Protein AF-A0A1B6NUA6-F1 (afdb_monomer_lite)

Organism: NCBI:txid412755

Radius of gyration: 15.79 Å; chains: 1; bounding box: 38×22×44 Å

Structure (mmCIF, N/CA/C/O backbone):
data_AF-A0A1B6NUA6-F1
#
_entry.id   AF-A0A1B6NUA6-F1
#
loop_
_atom_site.group_PDB
_atom_site.id
_atom_site.type_symbol
_atom_site.label_atom_id
_atom_site.label_alt_id
_atom_site.label_comp_id
_atom_site.label_asym_id
_atom_site.label_entity_id
_atom_site.label_seq_id
_atom_site.pdbx_PDB_ins_code
_atom_site.Cartn_x
_atom_site.Cartn_y
_atom_site.Cartn_z
_atom_site.occupancy
_atom_site.B_iso_or_equiv
_atom_site.auth_seq_id
_atom_site.auth_comp_id
_atom_site.auth_asym_id
_atom_site.auth_atom_id
_atom_site.pdbx_PDB_model_num
ATOM 1 N N . MET A 1 1 ? 2.647 -6.582 -9.959 1.00 55.19 1 MET A N 1
ATOM 2 C CA . MET A 1 1 ? 3.301 -7.084 -11.179 1.00 55.19 1 MET A CA 1
ATOM 3 C C . MET A 1 1 ? 4.779 -6.846 -11.001 1.00 55.19 1 MET A C 1
ATOM 5 O O . MET A 1 1 ? 5.127 -5.741 -10.609 1.00 55.19 1 MET A O 1
AT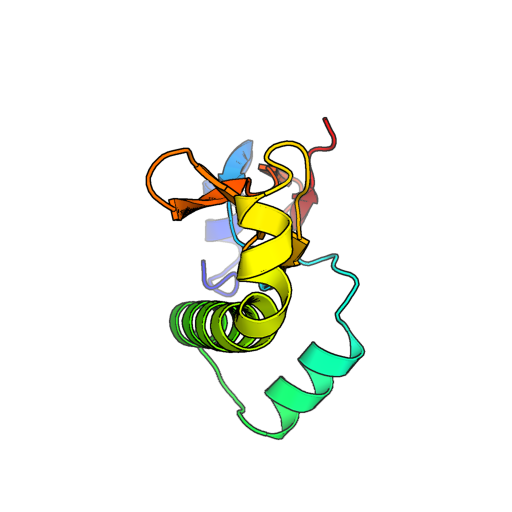OM 9 N N . ASP A 1 2 ? 5.625 -7.836 -11.263 1.00 58.59 2 ASP A N 1
ATOM 10 C CA . ASP A 1 2 ? 7.046 -7.540 -11.429 1.00 58.59 2 ASP A CA 1
ATOM 11 C C . ASP A 1 2 ? 7.171 -6.807 -12.775 1.00 58.59 2 ASP A C 1
ATOM 13 O O . ASP A 1 2 ? 6.903 -7.382 -13.828 1.00 58.59 2 ASP A O 1
ATOM 17 N N . TYR A 1 3 ? 7.460 -5.504 -12.740 1.00 56.38 3 TYR A N 1
ATOM 18 C CA . TYR A 1 3 ? 7.498 -4.624 -13.921 1.00 56.38 3 TYR A CA 1
ATOM 19 C C . TYR A 1 3 ? 8.754 -4.833 -14.800 1.00 56.38 3 TYR A C 1
ATOM 21 O O . TYR A 1 3 ? 9.104 -3.964 -15.594 1.00 56.38 3 TYR A O 1
ATOM 29 N N . ASP A 1 4 ? 9.449 -5.963 -14.644 1.00 52.88 4 ASP A N 1
ATOM 30 C CA . ASP A 1 4 ? 10.825 -6.177 -15.115 1.00 52.88 4 ASP A CA 1
ATOM 31 C C . ASP A 1 4 ? 10.962 -7.244 -16.222 1.00 52.88 4 ASP A C 1
ATOM 33 O O . ASP A 1 4 ? 12.012 -7.857 -16.389 1.00 52.88 4 ASP A O 1
ATOM 37 N N . SER A 1 5 ? 9.922 -7.508 -17.022 1.00 54.94 5 SER A N 1
ATOM 38 C CA . SER A 1 5 ? 10.018 -8.511 -18.101 1.00 54.94 5 SER A CA 1
ATOM 39 C C . SER A 1 5 ? 9.849 -7.940 -19.512 1.00 54.94 5 SER A C 1
ATOM 41 O O . SER A 1 5 ? 8.889 -8.218 -20.214 1.00 54.94 5 SER A O 1
ATOM 43 N N . GLY A 1 6 ? 10.877 -7.231 -19.991 1.00 59.75 6 GLY A N 1
ATOM 44 C CA . GLY A 1 6 ? 11.173 -7.059 -21.423 1.00 59.75 6 GLY A CA 1
ATOM 45 C C . GLY A 1 6 ? 10.272 -6.105 -22.230 1.00 59.75 6 GLY A C 1
ATOM 46 O O . GLY A 1 6 ? 9.105 -5.874 -21.932 1.00 59.75 6 GLY A O 1
ATOM 47 N N . LYS A 1 7 ? 10.816 -5.562 -23.332 1.00 62.94 7 LYS A N 1
ATOM 48 C CA . LYS A 1 7 ? 10.128 -4.592 -24.219 1.00 62.94 7 LYS A CA 1
ATOM 49 C C . LYS A 1 7 ? 8.769 -5.068 -24.752 1.00 62.94 7 LYS A C 1
ATOM 51 O O . LYS A 1 7 ? 7.888 -4.251 -24.995 1.00 62.94 7 LYS A O 1
ATOM 56 N N . ASN A 1 8 ? 8.585 -6.376 -24.930 1.00 75.88 8 ASN A N 1
ATOM 57 C CA . ASN A 1 8 ? 7.329 -6.920 -25.450 1.00 75.88 8 ASN A CA 1
ATOM 58 C C . ASN A 1 8 ? 6.184 -6.820 -24.430 1.00 75.88 8 ASN A C 1
ATOM 60 O O . ASN A 1 8 ? 5.058 -6.539 -24.824 1.00 75.88 8 ASN A O 1
ATOM 64 N N . GLN A 1 9 ? 6.468 -6.937 -23.129 1.00 79.00 9 GLN A N 1
ATOM 65 C CA . GLN A 1 9 ? 5.435 -6.889 -22.095 1.00 79.00 9 GLN A CA 1
ATOM 66 C C . GLN A 1 9 ? 4.813 -5.498 -21.956 1.00 79.00 9 GLN A C 1
ATOM 68 O O . GLN A 1 9 ? 3.602 -5.387 -21.802 1.00 79.00 9 GLN A O 1
ATOM 73 N N . TRP A 1 10 ? 5.604 -4.425 -22.055 1.00 82.81 10 TRP A N 1
ATOM 74 C CA . TRP A 1 10 ? 5.058 -3.064 -22.014 1.00 82.81 10 TRP A CA 1
ATOM 75 C C . TRP A 1 10 ? 4.089 -2.792 -23.161 1.00 82.81 10 TRP A C 1
ATOM 77 O O . TRP A 1 10 ? 3.072 -2.128 -22.967 1.00 82.81 10 TRP A O 1
ATOM 87 N N . ARG A 1 11 ? 4.383 -3.345 -24.342 1.00 84.31 11 ARG A N 1
ATOM 88 C CA . ARG A 1 11 ? 3.488 -3.267 -25.496 1.00 84.31 11 ARG A CA 1
ATOM 89 C C . ARG A 1 11 ? 2.205 -4.063 -25.265 1.00 84.31 11 ARG A C 1
ATOM 91 O O . ARG A 1 11 ? 1.133 -3.558 -25.583 1.00 84.31 11 ARG A O 1
ATOM 98 N N . ASP A 1 12 ? 2.311 -5.257 -24.691 1.00 87.75 12 ASP A N 1
ATOM 99 C CA . ASP A 1 12 ? 1.160 -6.124 -24.410 1.00 87.75 12 ASP A CA 1
ATOM 100 C C . ASP A 1 12 ? 0.265 -5.566 -23.288 1.00 87.75 12 ASP A C 1
ATOM 102 O O . ASP A 1 12 ? -0.941 -5.805 -23.274 1.00 87.75 12 ASP A O 1
ATOM 106 N N . LEU A 1 13 ? 0.838 -4.786 -22.368 1.00 90.12 13 LEU A N 1
ATOM 107 C CA . LEU A 1 13 ? 0.126 -4.146 -21.260 1.00 90.12 13 LEU A CA 1
ATOM 108 C C . LEU A 1 13 ? -0.350 -2.717 -21.566 1.00 90.12 13 LEU A C 1
ATOM 110 O O . LEU A 1 13 ? -0.936 -2.067 -20.700 1.00 90.12 13 LEU A O 1
ATOM 114 N N . GLN A 1 14 ? -0.122 -2.203 -22.774 1.00 91.88 14 GLN A N 1
ATOM 115 C CA . GLN A 1 14 ? -0.541 -0.853 -23.148 1.00 91.88 14 GLN A CA 1
ATOM 116 C C . GLN A 1 14 ? -2.062 -0.674 -22.969 1.00 91.88 14 GLN A C 1
ATOM 118 O O . GLN A 1 14 ? -2.862 -1.475 -23.446 1.00 91.88 14 GLN A O 1
ATOM 123 N N . ASN A 1 15 ? -2.463 0.424 -22.322 1.00 93.50 15 ASN A N 1
ATOM 124 C CA . ASN A 1 15 ? -3.840 0.775 -21.941 1.00 93.50 15 ASN A CA 1
ATOM 125 C C . ASN A 1 15 ? -4.514 -0.156 -20.920 1.00 93.50 15 ASN A C 1
ATOM 127 O O . ASN A 1 15 ? -5.718 -0.028 -20.695 1.00 93.50 15 ASN A O 1
ATOM 131 N N . VAL A 1 16 ? -3.778 -1.051 -20.258 1.00 94.62 16 VAL A N 1
ATOM 132 C CA . VAL A 1 16 ? -4.333 -1.801 -19.125 1.00 94.62 16 VAL A CA 1
ATOM 133 C C . VAL A 1 16 ? -4.627 -0.838 -17.976 1.00 94.62 16 VAL A C 1
ATOM 135 O O . VAL A 1 16 ? -3.733 -0.132 -17.506 1.00 94.62 16 VAL A O 1
ATOM 138 N N . HIS A 1 17 ? -5.882 -0.839 -17.524 1.00 94.88 17 HIS A N 1
ATOM 139 C CA . HIS A 1 17 ? -6.323 -0.197 -16.289 1.00 94.88 17 HIS A CA 1
ATOM 140 C C . HIS A 1 17 ? -6.260 -1.196 -15.142 1.00 94.88 17 HIS A C 1
ATOM 142 O O . HIS A 1 17 ? -6.704 -2.338 -15.280 1.00 94.88 17 HIS A O 1
ATOM 148 N N . PHE A 1 18 ? -5.742 -0.766 -14.001 1.00 93.94 18 PHE A N 1
ATOM 149 C CA . PHE A 1 18 ? -5.613 -1.628 -12.838 1.00 93.94 18 PHE A CA 1
ATOM 150 C C . PHE A 1 18 ? -5.665 -0.833 -11.535 1.00 93.94 18 PHE A C 1
ATOM 152 O O . PHE A 1 18 ? -5.595 0.396 -11.525 1.00 93.94 18 PHE A O 1
ATOM 159 N N . ILE A 1 19 ? -5.796 -1.570 -10.435 1.00 94.50 19 ILE A N 1
ATOM 160 C CA . ILE A 1 19 ? -5.629 -1.078 -9.070 1.00 94.50 19 ILE A CA 1
ATOM 161 C C . ILE A 1 19 ? -4.518 -1.879 -8.400 1.00 94.50 19 ILE A C 1
ATOM 163 O O . ILE A 1 19 ? -4.409 -3.089 -8.611 1.00 94.50 19 ILE A O 1
ATOM 167 N N . ASP A 1 20 ? -3.706 -1.221 -7.586 1.00 94.19 20 ASP A N 1
ATOM 168 C CA . ASP A 1 20 ? -2.741 -1.883 -6.709 1.00 94.19 20 ASP A CA 1
ATOM 169 C C . ASP A 1 20 ? -2.431 -0.978 -5.510 1.00 94.19 20 ASP A C 1
ATOM 171 O O . ASP A 1 20 ? -2.901 0.160 -5.423 1.00 94.19 20 ASP A O 1
ATOM 175 N N . MET A 1 21 ? -1.645 -1.495 -4.574 1.00 96.56 21 MET A N 1
ATOM 176 C CA . MET A 1 21 ? -1.265 -0.787 -3.356 1.00 96.56 21 MET A CA 1
ATOM 177 C C . MET A 1 21 ? -0.466 0.486 -3.686 1.00 96.56 21 MET A C 1
ATOM 179 O O . MET A 1 21 ? 0.444 0.401 -4.517 1.00 96.56 21 MET A O 1
ATOM 183 N N . PRO A 1 22 ? -0.700 1.629 -3.003 1.00 96.12 22 PRO A N 1
ATOM 184 C CA . PRO A 1 22 ? 0.145 2.821 -3.112 1.00 96.12 22 PRO A CA 1
ATOM 185 C C . PRO A 1 22 ? 1.645 2.524 -2.996 1.00 96.12 22 PRO A C 1
ATOM 187 O O . PRO A 1 22 ? 2.440 3.100 -3.730 1.00 96.12 22 PRO A O 1
ATOM 190 N N . TRP A 1 23 ? 2.024 1.564 -2.148 1.00 96.50 23 TRP A N 1
ATOM 191 C CA . TRP A 1 23 ? 3.406 1.098 -1.981 1.00 96.50 23 TRP A CA 1
ATOM 192 C C . TRP A 1 23 ? 4.066 0.526 -3.243 1.00 96.50 23 TRP A C 1
ATOM 194 O O . TRP A 1 23 ? 5.284 0.524 -3.369 1.00 96.50 23 TRP A O 1
ATOM 204 N N . LEU A 1 24 ? 3.274 0.008 -4.181 1.00 94.06 24 LEU A N 1
ATOM 205 C CA . LEU A 1 24 ? 3.771 -0.530 -5.448 1.00 94.06 24 LEU A CA 1
ATOM 206 C C . LEU A 1 24 ? 3.705 0.487 -6.589 1.00 94.06 24 LEU A C 1
ATOM 208 O O . LEU A 1 24 ? 4.094 0.164 -7.715 1.00 94.06 24 LEU A O 1
ATOM 212 N N . MET A 1 25 ? 3.175 1.683 -6.332 1.00 92.19 25 MET A N 1
ATOM 213 C CA . MET A 1 25 ? 3.059 2.727 -7.340 1.00 92.19 25 MET A CA 1
ATOM 214 C C . MET A 1 25 ? 4.388 3.470 -7.490 1.00 92.19 25 MET A C 1
ATO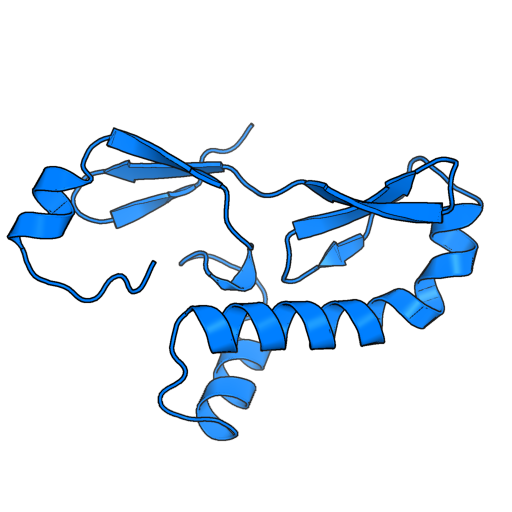M 216 O O . MET A 1 25 ? 5.061 3.735 -6.500 1.00 92.19 25 MET A O 1
ATOM 220 N N . PRO A 1 26 ? 4.768 3.877 -8.713 1.00 85.06 26 PRO A N 1
ATOM 221 C CA . PRO A 1 26 ? 6.035 4.574 -8.952 1.00 85.06 26 PRO A CA 1
ATOM 222 C C . PRO A 1 26 ? 6.108 5.959 -8.290 1.00 85.06 26 PRO A C 1
ATOM 224 O O . PRO A 1 26 ? 7.168 6.575 -8.251 1.00 85.06 26 PRO A O 1
ATOM 227 N N . SER A 1 27 ? 4.981 6.498 -7.827 1.00 82.31 27 SER A N 1
ATOM 228 C CA . SER A 1 27 ? 4.896 7.811 -7.195 1.00 82.31 27 SER A CA 1
ATOM 229 C C . SER A 1 27 ? 4.101 7.691 -5.904 1.00 82.31 27 SER A C 1
ATOM 231 O O . SER A 1 27 ? 2.877 7.597 -5.927 1.00 82.31 27 SER A O 1
ATOM 233 N N . HIS A 1 28 ? 4.815 7.688 -4.782 1.00 90.00 28 HIS A N 1
ATOM 234 C CA . HIS A 1 28 ? 4.238 7.675 -3.444 1.00 90.00 28 HIS A CA 1
ATOM 235 C C . HIS A 1 28 ? 5.110 8.462 -2.457 1.00 90.00 28 HIS A C 1
ATOM 237 O O . HIS A 1 28 ? 6.313 8.641 -2.672 1.00 90.00 28 HIS A O 1
ATOM 243 N N . SER A 1 29 ? 4.520 8.907 -1.348 1.00 91.31 29 SER A N 1
ATOM 244 C CA . SER A 1 29 ? 5.168 9.776 -0.352 1.00 91.31 29 SER A CA 1
ATOM 245 C C . SER A 1 29 ? 6.168 9.056 0.565 1.00 91.31 29 SER A C 1
ATOM 247 O O . SER A 1 29 ? 7.010 9.706 1.178 1.00 91.31 29 SER A O 1
ATOM 249 N N . TRP A 1 30 ? 6.139 7.722 0.633 1.00 95.19 30 TRP A N 1
ATOM 250 C CA . TRP A 1 30 ? 6.969 6.917 1.546 1.00 95.19 30 TRP A CA 1
ATOM 251 C C . TRP A 1 30 ? 8.396 6.616 1.047 1.00 95.19 30 TRP A C 1
ATOM 253 O O . TRP A 1 30 ? 8.928 5.543 1.320 1.00 95.19 30 TRP A O 1
ATOM 263 N N . GLN A 1 31 ? 9.037 7.543 0.327 1.00 94.25 31 GLN A N 1
ATOM 264 C CA . GLN A 1 31 ? 10.397 7.339 -0.206 1.00 94.25 31 GLN A CA 1
ATOM 265 C C . GLN A 1 31 ? 11.442 6.980 0.873 1.00 94.25 31 GLN A C 1
ATOM 267 O O . GLN A 1 31 ? 12.206 6.041 0.650 1.00 94.25 31 GLN A O 1
ATOM 272 N N . PRO A 1 32 ? 11.473 7.627 2.059 1.00 96.12 32 PRO A N 1
ATOM 273 C CA . PRO A 1 32 ? 12.431 7.255 3.104 1.00 96.12 32 PRO A CA 1
ATOM 274 C C . PRO A 1 32 ? 12.218 5.829 3.630 1.00 96.12 32 PRO A C 1
ATOM 276 O O . PRO A 1 32 ? 13.178 5.081 3.788 1.00 96.12 32 PRO A O 1
ATOM 279 N N . LEU A 1 33 ? 10.957 5.428 3.835 1.00 96.50 33 LEU A N 1
ATOM 280 C CA . LEU A 1 33 ? 10.614 4.074 4.275 1.00 96.50 33 LEU A CA 1
ATOM 281 C C . LEU A 1 33 ? 10.999 3.037 3.215 1.00 96.50 33 LEU A C 1
ATOM 283 O O . LEU A 1 33 ? 11.512 1.977 3.551 1.00 96.50 33 LEU A O 1
ATOM 287 N N . GLN A 1 34 ? 10.780 3.341 1.933 1.00 94.75 34 GLN A N 1
ATOM 288 C CA . GLN A 1 34 ? 11.185 2.459 0.839 1.00 94.75 34 GLN A CA 1
ATOM 289 C C . GLN A 1 34 ? 12.695 2.215 0.852 1.00 94.75 34 GLN A C 1
ATOM 291 O O . GLN A 1 34 ? 13.118 1.064 0.766 1.00 94.75 34 GLN A O 1
ATOM 296 N N . GLN A 1 35 ? 13.496 3.266 1.038 1.00 95.06 35 GLN A N 1
ATOM 297 C CA . GLN A 1 35 ? 14.952 3.141 1.129 1.00 95.06 35 GLN A CA 1
ATOM 298 C C . GLN A 1 35 ? 15.388 2.285 2.324 1.00 95.06 35 GLN A C 1
ATOM 300 O O . GLN A 1 35 ? 16.250 1.422 2.171 1.00 95.06 35 GLN A O 1
ATOM 305 N N . GLU A 1 36 ? 14.784 2.482 3.498 1.00 97.06 36 GLU A N 1
ATOM 306 C CA . GLU A 1 36 ? 15.079 1.685 4.696 1.00 97.06 36 GLU A CA 1
ATOM 307 C C . GLU A 1 36 ? 14.762 0.198 4.480 1.00 97.06 36 GLU A C 1
ATOM 309 O O . GLU A 1 36 ? 15.570 -0.683 4.779 1.00 97.06 36 GLU A O 1
ATOM 314 N N . VAL A 1 37 ? 13.602 -0.086 3.891 1.00 96.12 37 VAL A N 1
ATOM 315 C CA . VAL A 1 37 ? 13.128 -1.448 3.627 1.00 96.12 37 VAL A CA 1
ATOM 316 C C . VAL A 1 37 ? 13.980 -2.148 2.574 1.00 96.12 37 VAL A C 1
ATOM 318 O O . VAL A 1 37 ? 14.304 -3.322 2.739 1.00 96.12 37 VAL A O 1
ATOM 321 N N . GLU A 1 38 ? 14.376 -1.447 1.513 1.00 93.81 38 GLU A N 1
ATOM 322 C CA . GLU A 1 38 ? 15.271 -1.986 0.483 1.00 93.81 38 GLU A CA 1
ATOM 323 C C . GLU A 1 38 ? 16.673 -2.270 1.037 1.00 93.81 38 GLU A C 1
ATOM 325 O O . GLU A 1 38 ? 17.288 -3.264 0.651 1.00 93.81 38 GLU A O 1
ATOM 330 N N . GLN A 1 39 ? 17.167 -1.452 1.973 1.00 96.25 39 GLN A N 1
ATOM 331 C CA . GLN A 1 39 ? 18.441 -1.699 2.654 1.00 96.25 39 GLN A CA 1
ATOM 332 C C . GLN A 1 39 ? 18.372 -2.911 3.589 1.00 96.25 39 GLN A C 1
ATOM 334 O O . GLN A 1 39 ? 19.282 -3.741 3.575 1.00 96.25 39 GLN A O 1
ATOM 339 N N . ALA A 1 40 ? 17.303 -3.026 4.381 1.00 96.25 40 ALA A N 1
ATOM 340 C CA . ALA A 1 40 ? 17.130 -4.106 5.351 1.00 96.25 40 ALA A CA 1
ATOM 341 C C . ALA A 1 40 ? 16.765 -5.449 4.697 1.00 96.25 40 ALA A C 1
ATOM 343 O O . ALA A 1 40 ? 17.168 -6.510 5.175 1.00 96.25 40 ALA A O 1
ATOM 344 N N . TRP A 1 41 ? 16.005 -5.415 3.602 1.00 94.44 41 TRP A N 1
ATOM 345 C CA . TRP A 1 41 ? 15.514 -6.595 2.904 1.00 94.44 41 TRP A CA 1
ATOM 346 C C . TRP A 1 41 ? 15.642 -6.407 1.391 1.00 94.44 41 TRP A C 1
ATOM 348 O O . TRP A 1 41 ? 14.739 -5.938 0.702 1.00 94.44 41 TRP A O 1
ATOM 358 N N . GLN A 1 42 ? 16.790 -6.803 0.856 1.00 93.50 42 GLN A N 1
ATOM 359 C CA . GLN A 1 42 ? 17.088 -6.678 -0.570 1.00 93.50 42 GLN A CA 1
ATOM 360 C C . GLN A 1 42 ? 16.351 -7.730 -1.418 1.00 93.50 42 GLN A C 1
ATOM 362 O O . GLN A 1 42 ? 15.956 -8.785 -0.922 1.00 93.50 42 GLN A O 1
ATOM 367 N N . ASN A 1 43 ? 16.227 -7.465 -2.726 1.00 89.19 43 ASN A N 1
ATOM 368 C CA . ASN A 1 43 ? 15.706 -8.398 -3.741 1.00 89.19 43 ASN A CA 1
ATOM 369 C C . ASN A 1 43 ? 14.285 -8.928 -3.474 1.00 89.19 43 ASN A C 1
ATOM 371 O O . ASN A 1 43 ? 13.960 -10.067 -3.811 1.00 89.19 43 ASN A O 1
ATOM 375 N N . GLN A 1 44 ? 13.424 -8.101 -2.878 1.00 92.19 44 GLN A N 1
ATOM 376 C CA . GLN A 1 44 ? 12.022 -8.450 -2.670 1.00 92.19 44 GLN A CA 1
ATOM 377 C C . GLN A 1 44 ? 11.277 -8.573 -4.001 1.00 92.19 44 GLN A C 1
ATOM 379 O O . GLN A 1 44 ? 11.244 -7.627 -4.795 1.00 92.19 44 GLN A O 1
ATOM 384 N N . ASN A 1 45 ? 10.592 -9.697 -4.202 1.00 92.50 45 ASN A N 1
ATOM 385 C CA . ASN A 1 45 ? 9.601 -9.813 -5.269 1.00 92.50 45 ASN A CA 1
ATOM 386 C C . ASN A 1 45 ? 8.334 -9.000 -4.936 1.00 92.50 45 ASN A C 1
ATOM 388 O O . ASN A 1 45 ? 8.115 -8.592 -3.789 1.00 92.50 45 ASN A O 1
ATOM 392 N N . THR A 1 46 ? 7.457 -8.782 -5.922 1.00 91.38 46 THR A N 1
ATOM 393 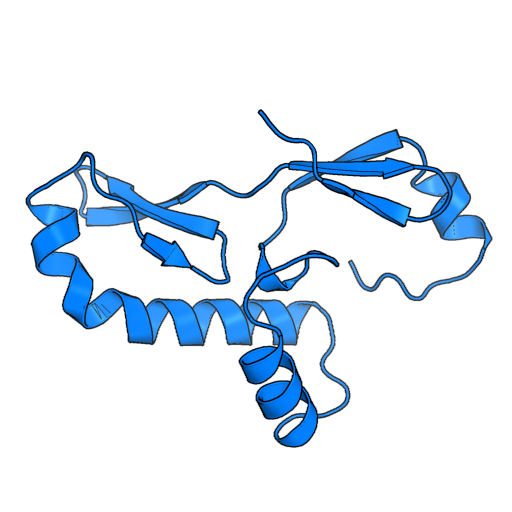C CA . THR A 1 46 ? 6.215 -8.014 -5.707 1.00 91.38 46 THR A CA 1
ATOM 394 C C . THR A 1 46 ? 5.381 -8.534 -4.532 1.00 91.38 46 THR A C 1
ATOM 396 O O . THR A 1 46 ? 4.828 -7.743 -3.767 1.00 91.38 46 THR A O 1
ATOM 399 N N . MET A 1 47 ? 5.253 -9.854 -4.373 1.00 93.56 47 MET A N 1
ATOM 400 C CA . MET A 1 47 ? 4.416 -10.427 -3.313 1.00 93.56 47 MET A CA 1
ATOM 401 C C . MET A 1 47 ? 4.974 -10.133 -1.919 1.00 93.56 47 MET A C 1
ATOM 403 O O . MET A 1 47 ? 4.207 -9.806 -1.015 1.00 93.56 47 MET A O 1
ATOM 407 N N . GLN A 1 48 ? 6.295 -10.175 -1.754 1.00 95.81 48 GLN A N 1
ATOM 408 C CA . GLN A 1 48 ? 6.968 -9.797 -0.510 1.00 95.81 48 GLN A CA 1
ATOM 409 C C . GLN A 1 48 ? 6.749 -8.318 -0.187 1.00 95.81 48 GLN A C 1
ATOM 411 O O . GLN A 1 48 ? 6.378 -8.002 0.941 1.00 95.81 48 GLN A O 1
ATOM 416 N N . LYS A 1 49 ? 6.836 -7.428 -1.184 1.00 95.56 49 LYS A N 1
ATOM 417 C CA . LYS A 1 49 ? 6.520 -6.001 -1.004 1.00 95.56 49 LYS A CA 1
ATOM 418 C C . LYS A 1 49 ? 5.076 -5.779 -0.534 1.00 95.56 49 LYS A C 1
ATOM 420 O O . LYS A 1 49 ? 4.836 -4.951 0.341 1.00 95.56 49 LYS A O 1
ATOM 425 N N . ARG A 1 50 ? 4.110 -6.537 -1.070 1.00 96.56 50 ARG A N 1
ATOM 426 C CA . ARG A 1 50 ? 2.698 -6.479 -0.633 1.00 96.56 50 ARG A CA 1
ATOM 427 C C . ARG A 1 50 ? 2.511 -6.954 0.805 1.00 96.56 50 ARG A C 1
ATOM 429 O O . ARG A 1 50 ? 1.732 -6.358 1.542 1.00 96.56 50 ARG A O 1
ATOM 436 N N . LEU A 1 51 ? 3.209 -8.018 1.203 1.00 97.56 51 LEU A N 1
ATOM 437 C CA . LEU A 1 51 ? 3.162 -8.531 2.574 1.00 97.56 51 LEU A CA 1
ATOM 438 C C . LEU A 1 51 ? 3.822 -7.569 3.563 1.00 97.56 51 LEU A C 1
ATOM 440 O O . LEU A 1 51 ? 3.289 -7.379 4.653 1.00 97.56 51 LEU A O 1
ATOM 444 N N . PHE A 1 52 ? 4.922 -6.923 3.169 1.00 97.69 52 PHE A N 1
ATOM 445 C CA . PHE A 1 52 ? 5.521 -5.842 3.945 1.00 97.69 52 PHE A CA 1
ATOM 446 C C . PHE A 1 52 ? 4.514 -4.707 4.172 1.00 97.69 52 PHE A C 1
ATOM 448 O O . PHE A 1 52 ? 4.244 -4.359 5.319 1.00 97.69 52 PHE A O 1
ATOM 455 N N . ALA A 1 53 ? 3.898 -4.194 3.100 1.00 98.06 53 ALA A N 1
ATOM 456 C CA . ALA A 1 53 ? 2.894 -3.135 3.193 1.00 98.06 53 ALA A CA 1
ATOM 457 C C . ALA A 1 53 ? 1.720 -3.533 4.101 1.00 98.06 53 ALA A C 1
ATOM 459 O O . ALA A 1 53 ? 1.299 -2.751 4.948 1.00 98.06 53 ALA A O 1
ATOM 460 N N . PHE A 1 54 ? 1.232 -4.770 3.969 1.00 98.38 54 PHE A N 1
ATOM 461 C CA . PHE A 1 54 ? 0.170 -5.309 4.817 1.00 98.38 54 PHE A CA 1
ATOM 462 C C . PHE A 1 54 ? 0.565 -5.369 6.297 1.00 98.38 54 PHE A C 1
ATOM 464 O O . PHE A 1 54 ? -0.206 -4.930 7.146 1.00 98.38 54 PHE A O 1
ATOM 471 N N . GLY A 1 55 ? 1.753 -5.888 6.617 1.00 98.06 55 GLY A N 1
ATOM 472 C CA . GLY A 1 55 ? 2.234 -5.973 7.997 1.00 98.06 55 GLY A CA 1
ATOM 473 C C . GLY A 1 55 ? 2.480 -4.599 8.622 1.00 98.06 55 GLY A C 1
ATOM 474 O O . GLY A 1 55 ? 2.109 -4.370 9.773 1.00 98.06 55 GLY A O 1
ATOM 475 N N . PHE A 1 56 ? 3.051 -3.674 7.848 1.00 98.31 56 PHE A N 1
ATOM 476 C CA . PHE A 1 56 ? 3.263 -2.292 8.267 1.00 98.31 56 PHE A CA 1
ATOM 477 C C . PHE A 1 56 ? 1.935 -1.601 8.587 1.00 98.31 56 PHE A C 1
ATOM 479 O O . PHE A 1 56 ? 1.763 -1.092 9.695 1.00 98.31 56 PHE A O 1
ATOM 486 N N . ASP A 1 57 ? 0.972 -1.648 7.663 1.00 98.38 57 ASP A N 1
ATOM 487 C CA . ASP A 1 57 ? -0.351 -1.057 7.870 1.00 98.38 57 ASP A CA 1
ATOM 488 C C . ASP A 1 57 ? -1.080 -1.707 9.046 1.00 98.38 57 ASP A C 1
ATOM 490 O O . ASP A 1 57 ? -1.678 -0.998 9.848 1.00 98.38 57 ASP A O 1
ATOM 494 N N . ALA A 1 58 ? -1.001 -3.033 9.208 1.00 97.94 58 ALA A N 1
ATOM 495 C CA . ALA A 1 58 ? -1.621 -3.721 10.338 1.00 97.94 58 ALA A CA 1
ATOM 496 C C . ALA A 1 58 ? -1.100 -3.191 11.683 1.00 97.94 58 ALA A C 1
ATOM 498 O O . ALA A 1 58 ? -1.894 -2.943 12.590 1.00 97.94 58 ALA A O 1
ATOM 499 N N . TYR A 1 59 ? 0.212 -2.966 11.802 1.00 98.00 59 TYR A N 1
ATOM 500 C CA . TYR A 1 59 ? 0.813 -2.392 13.006 1.00 98.00 59 TYR A CA 1
ATOM 501 C C . TYR A 1 59 ? 0.404 -0.926 13.220 1.00 98.00 59 TYR A C 1
ATOM 503 O O . TYR A 1 59 ? 0.009 -0.552 14.325 1.00 98.00 59 TYR A O 1
ATOM 511 N N . GLN A 1 60 ? 0.443 -0.104 12.167 1.00 97.12 60 GLN A N 1
ATOM 512 C CA . GLN A 1 60 ? 0.078 1.317 12.238 1.00 97.12 60 GLN A CA 1
ATOM 513 C C . GLN A 1 60 ? -1.411 1.547 12.517 1.00 97.12 60 GLN A C 1
ATOM 515 O O . GLN A 1 60 ? -1.786 2.548 13.130 1.00 97.12 60 GLN A O 1
ATOM 520 N N . LEU A 1 61 ? -2.269 0.623 12.082 1.00 96.56 61 LEU A N 1
ATOM 521 C CA . LEU A 1 61 ? -3.715 0.739 12.220 1.00 96.56 61 LEU A CA 1
ATOM 522 C C . LEU A 1 61 ? -4.189 0.472 13.653 1.00 96.56 61 LEU A C 1
ATOM 524 O O . LEU A 1 61 ? -5.187 1.062 14.061 1.00 96.56 61 LEU A O 1
ATOM 528 N N . LEU A 1 62 ? -3.483 -0.361 14.431 1.00 96.00 62 LEU A N 1
ATOM 529 C CA . LEU A 1 62 ? -3.855 -0.727 15.808 1.00 96.00 62 LEU A CA 1
ATOM 530 C C . LEU A 1 62 ? -4.271 0.469 16.688 1.00 96.00 62 LEU A C 1
ATOM 532 O O . LEU A 1 62 ? -5.383 0.435 17.223 1.00 96.00 62 LEU A O 1
ATOM 536 N N . PRO A 1 63 ? -3.468 1.545 16.828 1.00 96.19 63 PRO A N 1
ATOM 537 C CA . PRO A 1 63 ? -3.862 2.708 17.627 1.00 96.19 63 PRO A CA 1
ATOM 538 C C . PRO A 1 63 ? -5.038 3.500 17.031 1.00 96.19 63 PRO A C 1
ATOM 540 O O . PRO A 1 63 ? -5.701 4.242 17.752 1.00 96.19 63 PRO A O 1
ATOM 543 N N . GLN A 1 64 ? -5.323 3.347 15.735 1.00 95.25 64 GLN A N 1
ATOM 544 C CA . GLN A 1 64 ? -6.375 4.085 15.027 1.00 95.25 64 GLN A CA 1
ATOM 545 C C . GLN A 1 64 ? -7.742 3.390 15.090 1.00 95.25 64 GLN A C 1
ATOM 547 O O . GLN A 1 64 ? -8.764 4.037 14.850 1.00 95.25 64 GLN A O 1
ATOM 552 N N . LEU A 1 65 ? -7.795 2.094 15.431 1.00 94.50 65 LEU A N 1
ATOM 553 C CA . LEU A 1 65 ? -9.018 1.283 15.358 1.00 94.50 65 LEU A CA 1
ATOM 554 C C . LEU A 1 65 ? -10.179 1.871 16.163 1.00 94.50 65 LEU A C 1
ATOM 556 O O . LEU A 1 65 ? -11.303 1.905 15.670 1.00 94.50 65 LEU A O 1
ATOM 560 N N . GLY A 1 66 ? -9.927 2.375 17.375 1.00 94.69 66 GLY A N 1
ATOM 561 C CA . GLY A 1 66 ? -10.977 2.976 18.204 1.00 94.69 66 GLY A CA 1
ATOM 562 C C . GLY A 1 66 ? -11.611 4.204 17.542 1.00 94.69 66 GLY A C 1
ATOM 563 O O . GLY A 1 66 ? -12.838 4.329 17.494 1.00 94.69 66 GLY A O 1
ATOM 564 N N . MET A 1 67 ? -10.777 5.075 16.967 1.00 95.25 67 MET A N 1
ATOM 565 C CA . MET A 1 67 ? -11.224 6.282 16.275 1.00 95.25 67 MET A CA 1
ATOM 566 C C . MET A 1 67 ? -11.954 5.941 14.970 1.00 95.25 67 MET A C 1
ATOM 568 O O . MET A 1 67 ? -13.072 6.409 14.770 1.00 95.25 67 MET A O 1
ATOM 572 N N . LEU A 1 68 ? -11.382 5.075 14.127 1.00 95.38 68 LEU A N 1
ATOM 573 C CA . LEU A 1 68 ? -12.001 4.632 12.869 1.00 95.38 68 LEU A CA 1
ATOM 574 C C . LEU A 1 68 ? -13.314 3.874 13.099 1.00 95.38 68 LEU A C 1
ATOM 576 O O . LEU A 1 68 ? -14.241 3.959 12.295 1.00 95.38 68 LEU A O 1
ATOM 580 N N . ASN A 1 69 ? -13.423 3.135 14.206 1.00 94.38 69 ASN A N 1
ATOM 581 C CA . ASN A 1 69 ? -14.650 2.421 14.532 1.00 94.38 69 ASN A CA 1
ATOM 582 C C . ASN A 1 69 ? -15.760 3.374 14.996 1.00 94.38 69 ASN A C 1
ATOM 584 O O . ASN A 1 69 ? -16.928 3.132 14.700 1.00 94.38 69 ASN A O 1
ATOM 588 N N . THR A 1 70 ? -15.399 4.454 15.689 1.00 94.81 70 THR A N 1
ATOM 589 C CA . THR A 1 70 ? -16.351 5.450 16.202 1.00 94.81 70 THR A CA 1
ATOM 590 C C . THR A 1 70 ? -16.778 6.439 15.115 1.00 94.81 70 THR A C 1
ATOM 592 O O . THR A 1 70 ? -17.957 6.768 14.994 1.00 94.81 70 THR A O 1
ATOM 595 N N . LEU A 1 71 ? -15.832 6.898 14.295 1.00 94.81 71 LEU A N 1
ATOM 596 C CA . LEU A 1 71 ? -16.027 7.931 13.280 1.00 94.81 71 LEU A CA 1
ATOM 597 C C . LEU A 1 71 ? -15.912 7.313 11.883 1.00 94.81 71 LEU A C 1
ATOM 599 O O . LEU A 1 71 ? -14.862 7.352 11.249 1.00 94.81 71 LEU A O 1
ATOM 603 N N . LYS A 1 72 ? -17.019 6.752 11.383 1.00 89.50 72 LYS A N 1
ATOM 604 C CA . LYS A 1 72 ? -17.058 5.979 10.124 1.00 89.50 72 LYS A CA 1
ATOM 605 C C . LYS A 1 72 ? -16.727 6.771 8.848 1.00 89.50 72 LYS A C 1
ATOM 607 O O . LYS A 1 72 ? -16.554 6.166 7.797 1.00 89.50 72 LYS A O 1
ATOM 612 N N . TYR A 1 73 ? -16.661 8.101 8.923 1.00 91.50 73 TYR A N 1
ATOM 613 C CA . TYR A 1 73 ? -16.241 8.965 7.812 1.00 91.50 73 TYR A CA 1
ATOM 614 C C . TYR A 1 73 ? -14.721 9.174 7.755 1.00 91.50 73 TYR A C 1
ATOM 616 O O . TYR A 1 73 ? -14.231 9.778 6.803 1.00 91.50 73 TYR A O 1
ATOM 624 N N . LEU A 1 74 ? -13.979 8.725 8.772 1.00 95.62 74 LEU A N 1
ATOM 625 C CA . LEU A 1 74 ? -12.527 8.805 8.776 1.00 95.62 74 LEU A CA 1
ATOM 626 C C . LEU A 1 74 ? -11.907 7.657 7.985 1.00 95.62 74 LEU A C 1
ATOM 628 O O . LEU A 1 74 ? -12.409 6.531 7.958 1.00 95.62 74 LEU A O 1
ATOM 632 N N . SER A 1 75 ? -10.756 7.962 7.403 1.00 96.56 75 SER A N 1
ATOM 633 C CA . SER A 1 75 ? -9.871 7.008 6.760 1.00 96.56 75 SER A CA 1
ATOM 634 C C . SER A 1 75 ? -8.430 7.225 7.210 1.00 96.56 75 SER A C 1
ATOM 636 O O . SER A 1 75 ? -8.077 8.262 7.774 1.00 96.56 75 SER A O 1
ATOM 638 N N . TYR A 1 76 ? -7.600 6.222 6.961 1.00 96.75 76 TYR A N 1
ATOM 639 C CA . TYR A 1 76 ? -6.165 6.248 7.189 1.00 96.75 76 TYR A CA 1
ATOM 640 C C . TYR A 1 76 ? -5.442 6.001 5.864 1.00 96.75 76 TYR A C 1
ATOM 642 O O . TYR A 1 76 ? -5.713 5.009 5.192 1.00 96.75 76 TYR A O 1
ATOM 650 N N . GLU A 1 77 ? -4.523 6.885 5.481 1.00 96.50 77 GLU A N 1
ATOM 651 C CA . GLU A 1 77 ? -3.713 6.701 4.273 1.00 96.50 77 GLU A CA 1
ATOM 652 C C . GLU A 1 77 ? -2.574 5.714 4.548 1.00 96.50 77 GLU A C 1
ATOM 654 O O . GLU A 1 77 ? -1.560 6.070 5.151 1.00 96.50 77 GLU A O 1
ATOM 659 N N . GLY A 1 78 ? -2.767 4.462 4.127 1.00 96.94 78 GLY A N 1
ATOM 660 C CA . GLY A 1 78 ? -1.829 3.362 4.327 1.00 96.94 78 GLY A CA 1
ATOM 661 C C . GLY A 1 78 ? -1.083 2.950 3.060 1.00 96.94 78 GLY A C 1
ATOM 662 O O . GLY A 1 78 ? -1.434 3.309 1.931 1.00 96.94 78 GLY A O 1
ATOM 663 N N . LEU A 1 79 ? -0.062 2.119 3.248 1.00 98.12 79 LEU A N 1
ATOM 664 C CA . LEU A 1 79 ? 0.741 1.535 2.174 1.00 98.12 79 LEU A CA 1
ATOM 665 C C . LEU A 1 79 ? -0.081 0.628 1.256 1.00 98.12 79 LEU A C 1
ATOM 667 O O . LEU A 1 79 ? 0.231 0.508 0.070 1.00 98.12 79 LEU A O 1
ATOM 671 N N . THR A 1 80 ? -1.125 -0.008 1.789 1.00 98.00 80 THR A N 1
ATOM 672 C CA . THR A 1 80 ? -2.027 -0.916 1.070 1.00 98.00 80 THR A CA 1
ATOM 673 C C . THR A 1 80 ? -3.257 -0.230 0.469 1.00 98.00 80 THR A C 1
ATOM 675 O O . THR A 1 80 ? -4.040 -0.891 -0.219 1.00 98.00 80 THR A O 1
ATOM 678 N N . GLY A 1 81 ? -3.419 1.077 0.694 1.00 97.00 81 GLY A N 1
ATOM 679 C CA . GLY A 1 81 ? -4.527 1.896 0.207 1.00 97.00 81 GLY A CA 1
ATOM 680 C C . GLY A 1 81 ? -5.058 2.831 1.289 1.00 97.00 81 GLY A C 1
ATOM 681 O O . GLY A 1 81 ? -4.572 2.848 2.418 1.00 97.00 81 GLY A O 1
ATOM 682 N N . THR A 1 82 ? -6.112 3.567 0.960 1.00 97.25 82 THR A N 1
ATOM 683 C CA . THR A 1 82 ? -6.888 4.306 1.955 1.00 97.25 82 THR A CA 1
ATOM 684 C C . THR A 1 82 ? -7.732 3.306 2.751 1.00 97.25 82 THR A C 1
ATOM 686 O O . THR A 1 82 ? -8.563 2.592 2.179 1.00 97.25 82 THR A O 1
ATOM 689 N N . LEU A 1 83 ? -7.493 3.220 4.058 1.00 98.06 83 LEU A N 1
ATOM 690 C CA . LEU A 1 83 ? -8.081 2.239 4.967 1.00 98.06 83 LEU A CA 1
ATOM 691 C C . LEU A 1 83 ? -9.236 2.851 5.756 1.00 98.06 83 LEU A C 1
ATOM 693 O O . LEU A 1 83 ? -9.112 3.944 6.303 1.00 98.06 83 LEU A O 1
ATOM 697 N N . SER A 1 84 ? -10.343 2.130 5.874 1.00 97.56 84 SER A N 1
ATOM 698 C CA . SER A 1 84 ? -11.468 2.491 6.742 1.00 97.56 84 SER A CA 1
ATOM 699 C C . SER A 1 84 ? -12.074 1.242 7.378 1.00 97.56 84 SER A C 1
ATOM 701 O O . SER A 1 84 ? -11.713 0.121 7.019 1.00 97.56 84 SER A O 1
ATOM 703 N N . LEU A 1 85 ? -12.977 1.415 8.345 1.00 96.94 85 LEU A N 1
ATOM 704 C CA . LEU A 1 85 ? -13.708 0.304 8.956 1.00 96.94 85 LEU A CA 1
ATOM 705 C C . LEU A 1 85 ? -15.172 0.335 8.536 1.0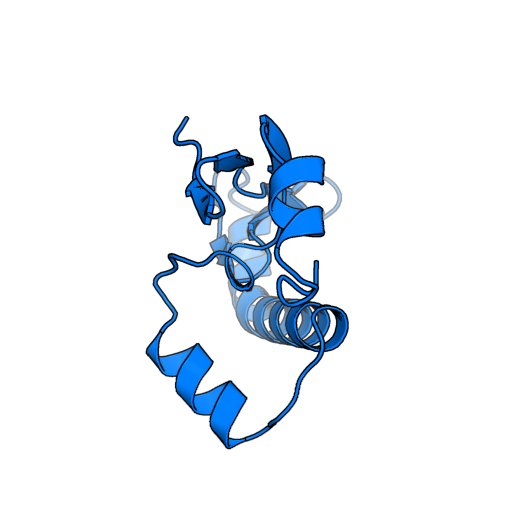0 96.94 85 LEU A C 1
ATOM 707 O O . LEU A 1 85 ? -15.847 1.355 8.695 1.00 96.94 85 LEU A O 1
ATOM 711 N N . ASN A 1 86 ? -15.692 -0.799 8.069 1.00 94.62 86 ASN A N 1
ATOM 712 C CA . ASN A 1 86 ? -17.127 -0.940 7.837 1.00 94.62 86 ASN A CA 1
ATOM 713 C C . ASN A 1 86 ? -17.903 -1.116 9.162 1.00 94.62 86 ASN A C 1
ATOM 715 O O . ASN A 1 86 ? -17.369 -0.957 10.268 1.00 94.62 86 ASN A O 1
ATOM 719 N N . GLN A 1 87 ? -19.204 -1.398 9.067 1.00 91.81 87 GLN A N 1
ATOM 720 C CA . GLN A 1 87 ? -20.071 -1.569 10.239 1.00 91.81 87 GLN A CA 1
ATOM 721 C C . GLN A 1 87 ? -19.739 -2.830 11.050 1.00 91.81 87 GLN A C 1
ATOM 723 O O . GLN A 1 87 ? -19.979 -2.857 12.252 1.00 91.81 87 GLN A O 1
ATOM 728 N N . GLN A 1 88 ? -19.152 -3.838 10.409 1.00 94.19 88 GLN A N 1
ATOM 729 C CA . GLN A 1 88 ? -18.743 -5.109 11.001 1.00 94.19 88 GLN A CA 1
ATOM 730 C C . GLN A 1 88 ? -17.342 -5.033 11.633 1.00 94.19 88 GLN A C 1
ATOM 732 O O . GLN A 1 88 ? -16.882 -6.006 12.222 1.00 94.19 88 GLN A O 1
ATOM 737 N N . GLY A 1 89 ? -16.666 -3.880 11.539 1.00 91.38 89 GLY A N 1
ATOM 738 C CA . GLY A 1 89 ? -15.293 -3.715 12.019 1.00 91.38 89 GLY A CA 1
ATOM 739 C C . GLY A 1 89 ? -14.250 -4.327 11.084 1.00 91.38 89 GLY A C 1
ATOM 740 O O . GLY A 1 89 ? -13.107 -4.521 11.489 1.00 91.38 89 GLY A O 1
ATOM 741 N N . GLU A 1 90 ? -14.619 -4.622 9.839 1.00 95.62 90 GLU A N 1
ATOM 742 C CA . GLU A 1 90 ? -13.695 -5.121 8.828 1.00 95.62 90 GLU A CA 1
ATOM 743 C C . GLU A 1 90 ? -12.977 -3.951 8.152 1.00 95.62 90 GLU A C 1
ATOM 745 O O . GLU A 1 90 ? -13.578 -2.909 7.863 1.00 95.62 90 GLU A O 1
ATOM 750 N N . VAL A 1 91 ? -11.686 -4.140 7.875 1.00 96.81 91 VAL A N 1
ATOM 751 C CA . VAL A 1 91 ? -10.870 -3.155 7.163 1.00 96.81 91 VAL A CA 1
ATOM 752 C C . VAL A 1 91 ? -11.226 -3.163 5.681 1.00 96.81 91 VAL A C 1
ATOM 754 O O . VAL A 1 91 ? -11.012 -4.150 4.977 1.00 96.81 91 VAL A O 1
ATOM 757 N N . ILE A 1 92 ? -11.722 -2.031 5.195 1.00 97.62 92 ILE A N 1
ATOM 758 C CA . ILE A 1 92 ? -11.965 -1.767 3.780 1.00 97.62 92 ILE A CA 1
ATOM 759 C C . ILE A 1 92 ? -10.786 -0.981 3.219 1.00 97.62 92 ILE A C 1
ATOM 761 O O . ILE A 1 92 ? -10.264 -0.079 3.870 1.00 97.62 92 ILE A O 1
ATOM 765 N N . ARG A 1 93 ? -10.373 -1.325 1.997 1.00 97.00 93 ARG A N 1
ATOM 766 C CA . ARG A 1 93 ? -9.269 -0.668 1.292 1.00 97.00 93 ARG A CA 1
ATOM 767 C C . ARG A 1 93 ? -9.771 -0.050 -0.002 1.00 97.00 93 ARG A C 1
ATOM 769 O O . ARG A 1 93 ? -10.263 -0.775 -0.869 1.00 97.00 93 ARG A O 1
ATOM 776 N N . LYS A 1 94 ? -9.597 1.261 -0.161 1.00 97.19 94 LYS A N 1
ATOM 777 C CA . LYS A 1 94 ? -9.718 1.935 -1.458 1.00 97.19 94 LYS A CA 1
ATOM 778 C C . LYS A 1 94 ? -8.320 2.041 -2.063 1.00 97.19 94 LYS A C 1
ATOM 780 O O . LYS A 1 94 ? -7.437 2.671 -1.489 1.00 97.19 94 LYS A O 1
ATOM 785 N N . GLN A 1 95 ? -8.111 1.374 -3.195 1.00 95.56 95 GLN A N 1
ATOM 786 C CA . GLN A 1 95 ? -6.838 1.415 -3.914 1.00 95.56 95 GLN A CA 1
ATOM 787 C C . GLN A 1 95 ? -6.883 2.480 -5.010 1.00 95.56 95 GLN A C 1
ATOM 789 O O . GLN A 1 95 ? -7.933 2.650 -5.639 1.00 95.56 95 GLN A O 1
ATOM 794 N N . PRO A 1 96 ? -5.764 3.176 -5.264 1.00 94.25 96 PRO A N 1
ATOM 795 C CA . PRO A 1 96 ? -5.679 4.079 -6.392 1.00 94.25 96 PRO A CA 1
ATOM 796 C C . PRO A 1 96 ? -5.771 3.303 -7.709 1.00 94.25 96 PRO A C 1
ATOM 798 O O . PRO A 1 96 ? -5.382 2.135 -7.805 1.00 94.25 96 PRO A O 1
ATOM 801 N N . GLN A 1 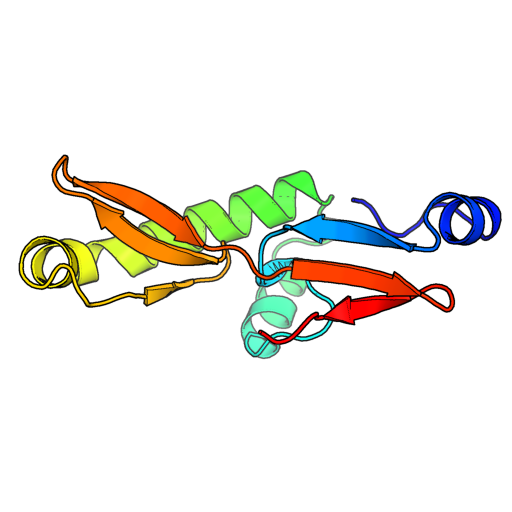97 ? -6.282 3.977 -8.733 1.00 94.56 97 GLN A N 1
ATOM 802 C CA . GLN A 1 97 ? -6.331 3.458 -10.091 1.00 94.56 97 GLN A CA 1
ATOM 803 C C . GLN A 1 97 ? -5.128 3.948 -10.887 1.00 94.56 97 GLN A C 1
ATOM 805 O O . GLN A 1 97 ? -4.645 5.069 -10.712 1.00 94.56 97 GLN A O 1
ATOM 810 N N . ALA A 1 98 ? -4.664 3.109 -11.798 1.00 94.81 98 ALA A N 1
ATOM 811 C CA . ALA A 1 98 ? -3.578 3.438 -12.695 1.00 94.81 98 ALA A CA 1
ATOM 812 C C . ALA A 1 98 ? -3.827 2.861 -14.086 1.00 94.81 98 ALA A C 1
ATOM 814 O O . ALA A 1 98 ? -4.629 1.942 -14.282 1.00 94.81 98 ALA A O 1
ATOM 815 N N . ILE A 1 99 ? -3.116 3.421 -15.056 1.00 95.00 99 ILE A N 1
ATOM 816 C CA . ILE A 1 99 ? -3.102 2.977 -16.441 1.00 95.00 99 ILE A CA 1
ATOM 817 C C . ILE A 1 99 ? -1.662 2.826 -16.924 1.00 95.00 99 ILE A C 1
ATOM 819 O O . ILE A 1 99 ? -0.789 3.616 -16.567 1.00 95.00 99 ILE A O 1
ATOM 823 N N . ILE A 1 100 ? -1.404 1.824 -17.759 1.00 93.62 100 ILE A N 1
ATOM 824 C CA . ILE A 1 100 ? -0.112 1.677 -18.434 1.00 93.62 100 ILE A CA 1
ATOM 825 C C . ILE A 1 100 ? -0.161 2.415 -19.773 1.00 93.62 100 ILE A C 1
ATOM 827 O O . ILE A 1 100 ? -0.961 2.078 -20.649 1.00 93.62 100 ILE A O 1
ATOM 831 N N . ARG A 1 101 ? 0.689 3.431 -19.943 1.00 92.69 101 ARG A N 1
ATOM 832 C CA . ARG A 1 101 ? 0.848 4.189 -21.193 1.00 92.69 101 ARG A CA 1
ATOM 833 C C . ARG A 1 101 ? 2.294 4.611 -21.386 1.00 92.69 101 ARG A C 1
ATOM 835 O O . ARG A 1 101 ? 2.945 5.048 -20.443 1.00 92.69 101 ARG A O 1
ATOM 842 N N . ASN A 1 102 ? 2.768 4.547 -22.630 1.0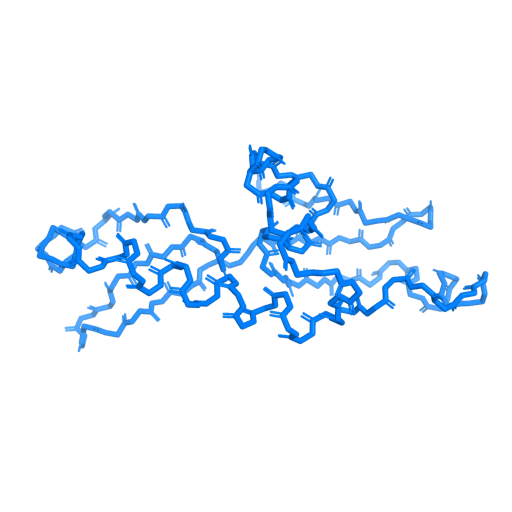0 89.56 102 ASN A N 1
ATOM 843 C CA . ASN A 1 102 ? 4.131 4.947 -23.000 1.00 89.56 102 ASN A CA 1
ATOM 844 C C . ASN A 1 102 ? 5.182 4.201 -22.159 1.00 89.56 102 ASN A C 1
ATOM 846 O O . ASN A 1 102 ? 6.107 4.818 -21.633 1.00 89.56 102 ASN A O 1
ATOM 850 N N . GLU A 1 103 ? 4.980 2.887 -21.994 1.00 88.62 103 GLU A N 1
ATOM 851 C CA . GLU A 1 103 ? 5.863 1.989 -21.229 1.00 88.62 103 GLU A CA 1
ATOM 852 C C . GLU A 1 103 ? 6.032 2.390 -19.751 1.00 88.62 103 GLU A C 1
ATOM 854 O O . GLU A 1 103 ? 7.048 2.099 -19.123 1.00 88.62 103 GLU A O 1
ATOM 859 N N . LYS A 1 104 ? 5.048 3.101 -19.184 1.00 89.94 104 LYS A N 1
ATOM 860 C CA . LYS A 1 104 ? 5.062 3.566 -17.794 1.00 89.94 104 LYS A CA 1
ATOM 861 C C . LYS A 1 104 ? 3.692 3.428 -17.148 1.00 89.94 104 LYS A C 1
ATOM 863 O O . LYS A 1 104 ? 2.660 3.526 -17.808 1.00 89.94 104 LYS A O 1
ATOM 868 N N . VAL A 1 105 ? 3.697 3.252 -15.831 1.00 91.69 105 VAL A N 1
ATOM 869 C CA . VAL A 1 105 ? 2.496 3.360 -14.997 1.00 91.69 105 VAL A CA 1
ATOM 870 C C . VAL A 1 105 ? 2.187 4.840 -14.771 1.00 91.69 105 VAL A C 1
ATOM 872 O O . VAL A 1 105 ? 3.049 5.598 -14.325 1.00 91.69 105 VAL A O 1
ATOM 875 N N . GLN A 1 106 ? 0.961 5.248 -15.081 1.00 92.56 106 GLN A N 1
ATOM 876 C CA . GLN A 1 106 ? 0.429 6.584 -14.832 1.00 92.56 106 GLN A CA 1
ATOM 877 C C . GLN A 1 106 ? -0.747 6.480 -13.866 1.00 92.56 106 GLN A C 1
ATOM 879 O O . GLN A 1 106 ? -1.679 5.710 -14.098 1.00 92.56 106 GLN A O 1
ATOM 884 N N . MET A 1 107 ? -0.704 7.259 -12.788 1.00 92.06 107 MET A N 1
ATOM 885 C CA . MET A 1 107 ? -1.814 7.338 -11.841 1.00 92.06 107 MET A CA 1
ATOM 886 C C . MET A 1 107 ? -3.012 8.017 -12.503 1.00 92.06 107 MET A C 1
ATOM 888 O O . MET A 1 107 ? -2.853 9.027 -13.190 1.00 92.06 107 MET A O 1
ATOM 892 N N . LEU A 1 108 ? -4.204 7.473 -12.279 1.00 90.00 108 LEU A N 1
ATOM 893 C CA . LEU A 1 108 ? -5.458 8.129 -12.624 1.00 90.00 108 LEU A CA 1
ATOM 894 C C . LEU A 1 108 ? -5.936 8.871 -11.377 1.00 90.00 108 LEU A C 1
ATOM 896 O O . LEU A 1 108 ? -6.268 8.248 -10.370 1.00 90.00 108 LEU A O 1
ATOM 900 N N . SER A 1 109 ? -5.912 10.198 -11.423 1.00 73.31 109 SER A N 1
ATOM 901 C CA . SER A 1 109 ? -6.609 11.026 -10.440 1.00 73.31 109 SER A CA 1
ATOM 902 C C . SER A 1 109 ? -8.113 10.967 -10.713 1.00 73.31 109 SER A C 1
ATOM 904 O O . SER A 1 109 ? -8.515 11.093 -11.873 1.00 73.31 109 SER A O 1
ATOM 906 N N . GLU A 1 110 ? -8.908 10.769 -9.657 1.00 56.12 110 GLU A N 1
ATOM 907 C CA . GLU A 1 110 ? -10.353 11.055 -9.672 1.00 56.12 110 GLU A CA 1
ATOM 908 C C . GLU A 1 110 ? -10.618 12.547 -9.924 1.00 56.12 110 GLU A C 1
ATOM 910 O O . GLU A 1 110 ? -9.795 13.382 -9.474 1.00 56.12 110 GLU A O 1
#

Sequence (110 aa):
MDYDSGKNQWRDLQNVHFIDMPWLMPSHSWQPLQQEVEQAWQNQNTMQKRLFAFGFDAYQLLPQLGMLNTLKYLSYEGLTGTLSLNQQGEVIRKQPQAIIRNEKVQMLSE

Foldseek 3Di:
DQLPDDPVVLVVQAFPKDFWFLLPAPDDDCVVVVVVCCVVDPPDDPVNSLVVQVVVCVVVCVVVLVVLQVPVPDWDQGRGATWGADPVRDIDHDTWMWTRHPSHIDTDDD

InterPro domains:
  IPR007443 Penicillin-binding protein activator LpoA [PF04348] (6-93)
  IPR007443 Penicillin-binding protein activator LpoA [PTHR38038] (6-95)
  IPR028082 Periplasmic binding protein-like I [SSF53822] (3-107)

Secondary structure (DSSP, 8-state):
----SHHHHHHHTTT-EEE--GGGSSS-S-HHHHHHHHHHS-S--HHHHHHHHHHHHHHHHGGGHHHHHH-TT--EEETTEEEEE-TTSPEEEEPPEEEEETTEEEEE--

pLDDT: mean 91.11, std 10.5, range [52.88, 98.38]